Protein AF-A0A2V7QWR6-F1 (afdb_monomer_lite)

Structure (mmCIF, N/CA/C/O backbone):
data_AF-A0A2V7QWR6-F1
#
_entry.id   AF-A0A2V7QWR6-F1
#
loop_
_atom_site.group_PDB
_atom_site.id
_atom_site.type_symbol
_atom_site.label_atom_id
_atom_site.label_alt_id
_atom_site.label_comp_id
_atom_site.label_asym_id
_atom_site.label_entity_id
_atom_site.label_seq_id
_atom_site.pdbx_PDB_ins_code
_atom_site.Cartn_x
_atom_site.Cartn_y
_atom_site.Cartn_z
_atom_site.occupancy
_atom_site.B_iso_or_equiv
_atom_site.auth_seq_id
_atom_site.auth_comp_id
_atom_site.auth_asym_id
_atom_site.auth_atom_id
_atom_site.pdbx_PDB_model_num
ATOM 1 N N . MET A 1 1 ? 3.714 -19.736 -16.979 1.00 50.81 1 MET A N 1
ATOM 2 C CA . MET A 1 1 ? 4.731 -18.674 -16.943 1.00 50.81 1 MET A CA 1
ATOM 3 C C . MET A 1 1 ? 4.967 -18.335 -15.489 1.00 50.81 1 MET A C 1
ATOM 5 O O . MET A 1 1 ? 4.199 -17.610 -14.872 1.00 50.81 1 MET A O 1
ATOM 9 N N . ASP A 1 2 ? 5.957 -19.004 -14.931 1.00 61.34 2 ASP A N 1
ATOM 10 C CA . ASP A 1 2 ? 6.780 -18.544 -13.826 1.00 61.34 2 ASP A CA 1
ATOM 11 C C . ASP A 1 2 ? 7.058 -17.040 -13.964 1.00 61.34 2 ASP A C 1
ATOM 13 O O . ASP A 1 2 ? 7.614 -16.573 -14.955 1.00 61.34 2 ASP A O 1
ATOM 17 N N . ASN A 1 3 ? 6.581 -16.265 -12.990 1.00 61.19 3 ASN A N 1
ATOM 18 C CA . ASN A 1 3 ? 6.728 -14.814 -12.949 1.00 61.19 3 ASN A CA 1
ATOM 19 C C . ASN A 1 3 ? 8.140 -14.460 -12.462 1.00 61.19 3 ASN A C 1
ATOM 21 O O . ASN A 1 3 ? 8.333 -13.963 -11.352 1.00 61.19 3 ASN A O 1
ATOM 25 N N . VAL A 1 4 ? 9.144 -14.834 -13.254 1.00 67.38 4 VAL A N 1
ATOM 26 C CA . VAL A 1 4 ? 10.550 -14.563 -12.958 1.00 67.38 4 VAL A CA 1
ATOM 27 C C . VAL A 1 4 ? 10.740 -13.045 -12.981 1.00 67.38 4 VAL A C 1
ATOM 29 O O . VAL A 1 4 ? 10.641 -12.420 -14.031 1.00 67.38 4 VAL A O 1
ATOM 32 N N . GLY A 1 5 ? 10.963 -12.453 -11.806 1.00 80.00 5 GLY A N 1
ATOM 33 C CA . GLY A 1 5 ? 11.156 -11.008 -11.634 1.00 80.00 5 GLY A CA 1
ATOM 34 C C . GLY A 1 5 ? 10.105 -10.305 -10.773 1.00 80.00 5 GLY A C 1
ATOM 35 O O . GLY A 1 5 ? 10.333 -9.163 -10.385 1.00 80.00 5 GLY A O 1
ATOM 36 N N . LEU A 1 6 ? 8.997 -10.964 -10.411 1.00 89.31 6 LEU A N 1
ATOM 37 C CA . LEU A 1 6 ? 8.004 -10.386 -9.504 1.00 89.31 6 LEU A CA 1
ATOM 38 C C . LEU A 1 6 ? 8.090 -11.042 -8.125 1.00 89.31 6 LEU A C 1
ATOM 40 O O . LEU A 1 6 ? 7.821 -12.233 -7.975 1.00 89.31 6 LEU A O 1
ATOM 44 N N . PHE A 1 7 ? 8.427 -10.255 -7.107 1.00 93.38 7 PHE A N 1
ATOM 45 C CA . PHE A 1 7 ? 8.453 -10.725 -5.727 1.00 93.38 7 PHE A CA 1
ATOM 46 C C . PHE A 1 7 ? 7.227 -10.211 -4.971 1.00 93.38 7 PHE A C 1
ATOM 48 O O . PHE A 1 7 ? 6.949 -9.011 -4.950 1.00 93.38 7 PHE A O 1
ATOM 55 N N . ARG A 1 8 ? 6.482 -11.131 -4.352 1.00 94.81 8 ARG A N 1
ATOM 56 C CA . ARG A 1 8 ? 5.340 -10.815 -3.492 1.00 94.81 8 ARG A CA 1
ATOM 57 C C . ARG A 1 8 ? 5.561 -11.389 -2.106 1.00 94.81 8 ARG A C 1
ATOM 59 O O . ARG A 1 8 ? 6.102 -12.482 -1.966 1.00 94.81 8 ARG A O 1
ATOM 66 N N . THR A 1 9 ? 5.110 -10.663 -1.096 1.00 96.12 9 THR A N 1
ATOM 67 C CA . THR A 1 9 ? 5.146 -11.119 0.293 1.00 96.12 9 THR A CA 1
ATOM 68 C C . THR A 1 9 ? 3.918 -10.635 1.058 1.00 96.12 9 THR A C 1
ATOM 70 O O . THR A 1 9 ? 3.167 -9.781 0.587 1.00 96.12 9 THR A O 1
ATOM 73 N N . THR A 1 10 ? 3.705 -11.192 2.246 1.00 97.19 10 THR A N 1
ATOM 74 C CA . THR A 1 10 ? 2.731 -10.656 3.199 1.00 97.19 10 THR A CA 1
ATOM 75 C C . THR A 1 10 ? 3.405 -9.583 4.044 1.00 97.19 10 THR A C 1
ATOM 77 O O . THR A 1 10 ? 4.508 -9.799 4.546 1.00 97.19 10 THR A O 1
ATOM 80 N N . ILE A 1 11 ? 2.737 -8.445 4.223 1.00 95.38 11 ILE A N 1
ATOM 81 C CA . ILE A 1 11 ? 3.129 -7.427 5.205 1.00 95.38 11 ILE A CA 1
ATOM 82 C C . ILE A 1 11 ? 2.035 -7.268 6.254 1.00 95.38 11 ILE A C 1
ATOM 84 O O . ILE A 1 11 ? 0.866 -7.533 5.981 1.00 95.38 11 ILE A O 1
ATOM 88 N N . GLU A 1 12 ? 2.398 -6.786 7.436 1.00 95.00 12 GLU A N 1
ATOM 89 C CA . GLU A 1 12 ? 1.439 -6.354 8.448 1.00 95.00 12 GLU A CA 1
ATOM 90 C C . GLU A 1 12 ? 1.594 -4.857 8.682 1.00 95.00 12 GLU A C 1
ATOM 92 O O . GLU A 1 12 ? 2.705 -4.346 8.829 1.00 95.00 12 GLU A O 1
ATOM 97 N N . ILE A 1 13 ? 0.472 -4.144 8.716 1.00 92.88 13 ILE A N 1
ATOM 98 C CA . ILE A 1 13 ? 0.443 -2.705 8.976 1.00 92.88 13 ILE A CA 1
ATOM 99 C C . ILE A 1 13 ? -0.507 -2.388 10.124 1.00 92.88 13 ILE A C 1
ATOM 101 O O . ILE A 1 13 ? -1.517 -3.060 10.326 1.00 92.88 13 ILE A O 1
ATOM 105 N N . ARG A 1 14 ? -0.195 -1.339 10.879 1.00 91.62 14 ARG A N 1
ATOM 106 C CA . ARG A 1 14 ? -1.094 -0.757 11.877 1.00 91.62 14 ARG A CA 1
ATOM 107 C C . ARG A 1 14 ? -0.951 0.754 11.869 1.00 91.62 14 ARG A C 1
ATOM 109 O O . ARG A 1 14 ? 0.105 1.281 11.524 1.00 91.62 14 ARG A O 1
ATOM 116 N N . ASN A 1 15 ? -1.990 1.443 12.317 1.00 89.81 15 ASN A N 1
ATOM 117 C CA . ASN A 1 15 ? -1.876 2.854 12.647 1.00 89.81 15 ASN A CA 1
ATOM 118 C C . ASN A 1 15 ? -1.097 2.994 13.963 1.00 89.81 15 ASN A C 1
ATOM 120 O O . ASN A 1 15 ? -1.558 2.506 14.988 1.00 89.81 15 ASN A O 1
ATOM 124 N 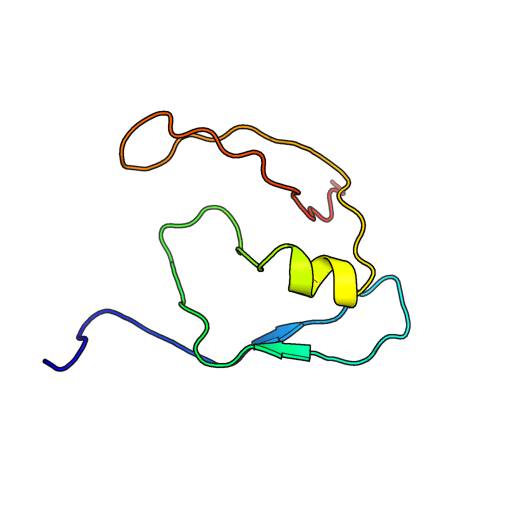N . TRP A 1 16 ? 0.078 3.626 13.936 1.00 85.00 16 TRP A N 1
ATOM 125 C CA . TRP A 1 16 ? 0.920 3.798 15.127 1.00 85.00 16 TRP A CA 1
ATOM 126 C C . TRP A 1 16 ? 0.316 4.760 16.160 1.00 85.00 16 TRP A C 1
ATOM 128 O O . TRP A 1 16 ? 0.501 4.570 17.360 1.00 85.00 16 TRP A O 1
ATOM 138 N N . GLU A 1 17 ? -0.432 5.773 15.718 1.00 86.69 17 GLU A N 1
ATOM 139 C CA . GLU A 1 17 ? -1.040 6.777 16.604 1.00 86.69 17 GLU A CA 1
ATOM 140 C C . GLU A 1 17 ? -2.239 6.225 17.388 1.00 86.69 17 GLU A C 1
ATOM 142 O O . GLU A 1 17 ? -2.723 6.854 18.330 1.00 86.69 17 GLU A O 1
ATOM 147 N N . ARG A 1 18 ? -2.740 5.045 17.007 1.00 80.81 18 ARG A N 1
ATOM 148 C CA . ARG A 1 18 ? -3.886 4.390 17.638 1.00 80.81 18 ARG A CA 1
ATOM 149 C C . ARG A 1 18 ? -3.466 3.033 18.187 1.00 80.81 18 ARG A C 1
ATOM 151 O O . ARG A 1 18 ? -2.704 2.307 17.564 1.00 80.81 18 ARG A O 1
ATOM 158 N N . GLN A 1 19 ? -4.031 2.627 19.321 1.00 73.50 19 GLN A N 1
ATOM 159 C CA . GLN A 1 19 ? -3.850 1.268 19.856 1.00 73.50 19 GLN A CA 1
ATOM 160 C C . GLN A 1 19 ? -4.7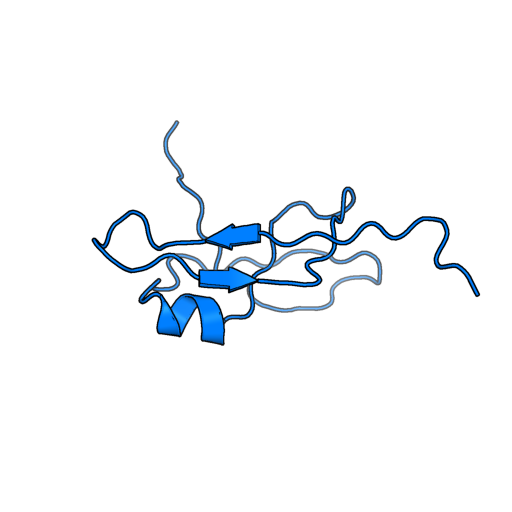20 0.246 19.090 1.00 73.50 19 GLN A C 1
ATOM 162 O O . GLN A 1 19 ? -5.518 -0.477 19.679 1.00 73.50 19 GLN A O 1
ATOM 167 N N . GLY A 1 20 ? -4.625 0.248 17.756 1.00 80.00 20 GLY A N 1
ATOM 168 C CA . GLY A 1 20 ? -5.401 -0.606 16.855 1.00 80.00 20 GLY A CA 1
ATOM 169 C C . GLY A 1 20 ? -4.735 -1.953 16.564 1.00 80.00 20 GLY A C 1
ATOM 170 O O . GLY A 1 20 ? -3.553 -2.164 16.840 1.00 80.00 20 GLY A O 1
ATOM 171 N N . SER A 1 21 ? -5.502 -2.868 15.973 1.00 85.00 21 SER A N 1
ATOM 172 C CA . SER A 1 21 ? -5.009 -4.174 15.532 1.00 85.00 21 SER A CA 1
ATOM 173 C C . SER A 1 21 ? -4.111 -4.065 14.299 1.00 85.00 21 SER A C 1
ATOM 175 O O . SER A 1 21 ? -4.324 -3.217 13.431 1.00 85.00 21 SER A O 1
ATOM 177 N N . TRP A 1 22 ? -3.153 -4.984 14.189 1.00 91.44 22 TRP A N 1
ATOM 178 C CA . TRP A 1 22 ? -2.428 -5.223 12.946 1.00 91.44 22 TRP A CA 1
ATOM 179 C C . TRP A 1 22 ? -3.370 -5.746 11.860 1.00 91.44 22 TRP A C 1
ATOM 181 O O . TRP A 1 22 ? -4.292 -6.519 12.129 1.00 91.44 22 TRP A O 1
ATOM 191 N N . ARG A 1 23 ? -3.127 -5.322 10.622 1.00 92.50 23 ARG A N 1
ATOM 192 C CA . ARG A 1 23 ? -3.811 -5.795 9.423 1.00 92.50 23 ARG A CA 1
ATOM 193 C C . ARG A 1 23 ? -2.788 -6.438 8.499 1.00 92.50 23 ARG A C 1
ATOM 195 O O . ARG A 1 23 ? -1.878 -5.759 8.029 1.00 92.50 23 ARG A O 1
ATOM 202 N N . ALA A 1 24 ? -2.967 -7.726 8.224 1.00 96.06 24 ALA A N 1
ATOM 203 C CA . ALA A 1 24 ? -2.179 -8.439 7.231 1.00 96.06 24 ALA A CA 1
ATOM 204 C C . ALA A 1 24 ? -2.647 -8.091 5.809 1.00 96.06 24 ALA A C 1
ATOM 206 O O . ALA A 1 24 ? -3.850 -8.044 5.534 1.00 96.06 24 ALA A O 1
ATOM 207 N N . LEU A 1 25 ? -1.688 -7.868 4.915 1.00 95.62 25 LEU A N 1
ATOM 208 C CA . LEU A 1 25 ? -1.875 -7.637 3.487 1.00 95.62 25 LEU A CA 1
ATOM 209 C C . LEU A 1 25 ? -1.084 -8.706 2.718 1.00 95.62 25 LEU A C 1
ATOM 211 O O . LEU A 1 25 ? 0.120 -8.534 2.489 1.00 95.62 25 LEU A O 1
ATOM 215 N N . PRO A 1 26 ? -1.722 -9.839 2.373 1.00 96.25 26 PRO A N 1
ATOM 216 C CA . PRO A 1 26 ? -1.082 -10.882 1.583 1.00 96.25 26 PRO A CA 1
ATOM 217 C C . PRO A 1 26 ? -0.853 -10.413 0.143 1.00 96.25 26 PRO A C 1
ATOM 219 O O . PRO A 1 26 ? -1.431 -9.422 -0.303 1.00 96.25 26 PRO A O 1
ATOM 222 N N . ASP A 1 27 ? 0.000 -11.138 -0.580 1.00 95.12 27 ASP A N 1
ATOM 223 C CA . ASP A 1 27 ? 0.282 -10.908 -2.002 1.00 95.12 27 ASP A CA 1
ATOM 224 C C . ASP A 1 27 ? 0.724 -9.476 -2.346 1.00 95.12 27 ASP A C 1
ATOM 226 O O . ASP A 1 27 ? 0.551 -9.009 -3.475 1.00 95.12 27 ASP A O 1
ATOM 230 N N . THR A 1 28 ? 1.339 -8.772 -1.396 1.00 95.12 28 THR A N 1
ATOM 231 C CA . THR A 1 28 ? 1.846 -7.413 -1.596 1.00 95.12 28 THR A CA 1
ATOM 232 C C . THR A 1 28 ? 3.068 -7.454 -2.504 1.00 95.12 28 THR A C 1
ATOM 234 O O . THR A 1 28 ? 4.011 -8.202 -2.253 1.00 95.12 28 THR A O 1
ATOM 237 N N . LEU A 1 29 ? 3.051 -6.653 -3.571 1.00 94.50 29 LEU A N 1
ATOM 238 C CA . LEU A 1 29 ? 4.172 -6.518 -4.497 1.00 94.50 29 LEU A CA 1
ATOM 239 C C . LEU A 1 29 ? 5.326 -5.764 -3.834 1.00 94.50 29 LEU A C 1
ATOM 241 O O . LEU A 1 29 ? 5.122 -4.687 -3.277 1.00 94.50 29 LEU A O 1
ATOM 245 N N . VAL A 1 30 ? 6.539 -6.295 -3.962 1.00 92.69 30 VAL A N 1
ATOM 246 C CA . VAL A 1 30 ? 7.753 -5.514 -3.726 1.00 92.69 30 VAL A CA 1
ATOM 247 C C . VAL A 1 30 ? 8.137 -4.826 -5.026 1.00 92.69 30 VAL A C 1
ATOM 249 O O . VAL A 1 30 ? 8.467 -5.481 -6.012 1.00 92.69 30 VAL A O 1
ATOM 252 N N . ASP A 1 31 ? 8.075 -3.499 -5.006 1.00 88.06 31 ASP A N 1
ATOM 253 C CA . ASP A 1 31 ? 8.401 -2.636 -6.135 1.00 88.06 31 ASP A CA 1
ATOM 254 C C . ASP A 1 31 ? 9.581 -1.734 -5.763 1.00 88.06 31 ASP A C 1
ATOM 256 O O . ASP A 1 31 ? 9.429 -0.747 -5.044 1.00 88.06 31 ASP A O 1
ATOM 260 N N . THR A 1 32 ? 10.776 -2.083 -6.244 1.00 87.75 32 THR A N 1
ATOM 261 C CA . THR A 1 32 ? 11.992 -1.287 -6.018 1.00 87.75 32 THR A CA 1
ATOM 262 C C . THR A 1 32 ? 12.041 -0.016 -6.869 1.00 87.75 32 THR A C 1
ATOM 264 O O . THR A 1 32 ? 12.942 0.796 -6.677 1.00 87.75 32 THR A O 1
ATOM 267 N N . GLY A 1 33 ? 11.130 0.144 -7.834 1.00 85.62 33 GLY A N 1
ATOM 268 C CA . GLY A 1 33 ? 11.024 1.330 -8.684 1.00 85.62 33 GLY A CA 1
ATOM 269 C C . GLY A 1 33 ? 10.094 2.411 -8.1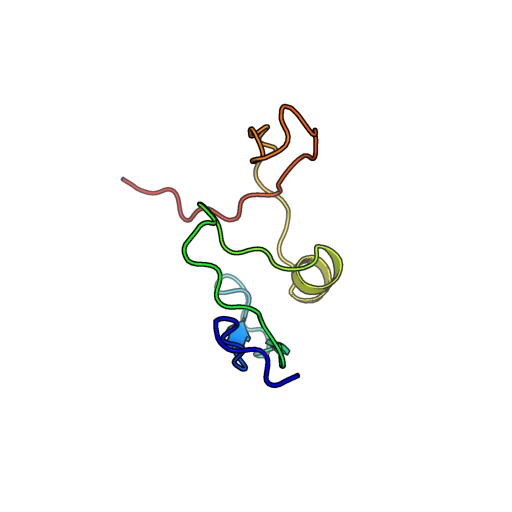28 1.00 85.62 33 GLY A C 1
ATOM 270 O O . GLY A 1 33 ? 10.073 3.517 -8.666 1.00 85.62 33 GLY A O 1
ATOM 271 N N . SER A 1 34 ? 9.335 2.125 -7.066 1.00 83.06 34 SER A N 1
ATOM 272 C CA . SER A 1 34 ? 8.418 3.090 -6.456 1.00 83.06 34 SER A CA 1
ATOM 273 C C . SER A 1 34 ? 9.107 3.956 -5.399 1.00 83.06 34 SER A C 1
ATOM 275 O O . SER A 1 34 ? 9.776 3.454 -4.500 1.00 83.06 34 SER A O 1
ATOM 277 N N . GLU A 1 35 ? 8.874 5.269 -5.456 1.00 82.75 35 GLU A N 1
ATOM 278 C CA . GLU A 1 35 ? 9.343 6.228 -4.441 1.00 82.75 35 GLU A CA 1
ATOM 279 C C . GLU A 1 35 ? 8.614 6.063 -3.092 1.00 82.75 35 GLU A C 1
ATOM 281 O O . GLU A 1 35 ? 9.154 6.394 -2.038 1.00 82.75 35 GLU A O 1
ATOM 286 N N . TYR A 1 36 ? 7.388 5.530 -3.115 1.00 84.94 36 TYR A N 1
ATOM 287 C CA . TYR A 1 36 ? 6.541 5.362 -1.933 1.00 84.94 36 TYR A CA 1
ATOM 288 C C . TYR A 1 36 ? 5.980 3.945 -1.807 1.00 84.94 36 TYR A C 1
ATOM 290 O O . TYR A 1 36 ? 5.802 3.226 -2.791 1.00 84.94 36 TYR A O 1
ATOM 298 N N . THR A 1 37 ? 5.595 3.581 -0.583 1.00 87.69 37 THR A N 1
ATOM 299 C CA . THR A 1 37 ? 4.746 2.414 -0.327 1.00 87.69 37 THR A CA 1
ATOM 300 C C . THR A 1 37 ? 3.288 2.762 -0.608 1.00 87.69 37 THR A C 1
ATOM 302 O O . THR A 1 37 ? 2.743 3.712 -0.043 1.00 87.69 37 THR A O 1
ATOM 305 N N . TRP A 1 38 ? 2.633 1.960 -1.443 1.00 88.00 38 TRP A N 1
ATOM 306 C CA . TRP A 1 38 ? 1.246 2.172 -1.845 1.00 88.00 38 TRP A CA 1
ATOM 307 C C . TRP A 1 38 ? 0.309 1.211 -1.125 1.00 88.00 38 TRP A C 1
ATOM 309 O O . TRP A 1 38 ? 0.342 0.007 -1.359 1.00 88.00 38 TRP A O 1
ATOM 319 N N . ILE A 1 39 ? -0.563 1.757 -0.278 1.00 90.62 39 ILE A N 1
ATOM 320 C CA . ILE A 1 39 ? -1.632 1.008 0.389 1.00 90.62 39 ILE A CA 1
ATOM 321 C C . ILE A 1 39 ? -2.983 1.505 -0.143 1.00 90.62 39 ILE A C 1
ATOM 323 O O . ILE A 1 39 ? -3.170 2.721 -0.271 1.00 90.62 39 ILE A O 1
ATOM 327 N N . PRO A 1 40 ? -3.947 0.614 -0.448 1.00 90.25 40 PRO A N 1
ATOM 328 C CA . PRO A 1 40 ? -5.284 1.031 -0.853 1.00 90.25 40 PRO A CA 1
ATOM 329 C C . PRO A 1 40 ? -5.913 1.981 0.172 1.00 90.25 40 PRO A C 1
ATOM 331 O O . PRO A 1 40 ? -5.892 1.713 1.372 1.00 90.25 40 PRO A O 1
ATOM 334 N N . ARG A 1 41 ? -6.520 3.077 -0.304 1.00 87.31 41 ARG A N 1
ATOM 335 C CA . ARG A 1 41 ? -7.142 4.101 0.557 1.00 87.31 41 ARG A CA 1
ATOM 336 C C . ARG A 1 41 ? -8.101 3.495 1.580 1.00 87.31 41 ARG A C 1
ATOM 338 O O . ARG A 1 41 ? -8.009 3.834 2.750 1.00 87.31 41 ARG A O 1
ATOM 345 N N . GLN A 1 42 ? -8.963 2.582 1.139 1.00 90.62 42 GLN A N 1
ATOM 346 C CA . GLN A 1 42 ? -9.942 1.930 2.005 1.00 90.62 42 GLN A CA 1
ATOM 347 C C . GLN A 1 42 ? -9.274 1.231 3.201 1.00 90.62 42 GLN A C 1
ATOM 349 O O . GLN A 1 42 ? -9.741 1.364 4.324 1.00 90.62 42 GLN A O 1
ATOM 354 N N . VAL A 1 43 ? -8.140 0.553 2.989 1.00 91.19 43 VAL A N 1
ATOM 355 C CA . VAL A 1 43 ? -7.392 -0.112 4.070 1.00 91.19 43 VAL A CA 1
ATOM 356 C C . VAL A 1 43 ? -6.868 0.913 5.080 1.00 91.19 43 VAL A C 1
ATOM 358 O O . VAL A 1 43 ? -6.930 0.687 6.286 1.00 91.19 43 VAL A O 1
ATOM 361 N N . LEU A 1 44 ? -6.365 2.054 4.604 1.00 89.94 44 LEU A N 1
ATOM 362 C CA . LEU A 1 44 ? -5.888 3.133 5.472 1.00 89.94 44 LEU A CA 1
ATOM 363 C C . LEU A 1 44 ? -7.036 3.775 6.268 1.00 89.94 44 LEU A C 1
ATOM 365 O O . LEU A 1 44 ? -6.878 4.035 7.460 1.00 89.94 44 LEU A O 1
ATOM 369 N N . GLU A 1 45 ? -8.192 3.983 5.638 1.00 89.25 45 GLU A N 1
ATOM 370 C CA . GLU A 1 45 ? -9.397 4.521 6.282 1.00 89.25 45 GLU A CA 1
ATOM 371 C C . GLU A 1 45 ? -9.951 3.565 7.349 1.00 89.25 45 GLU A C 1
ATOM 373 O O . GLU A 1 45 ? -10.279 4.007 8.450 1.00 89.25 45 GLU A O 1
ATOM 378 N N . GLU A 1 46 ? -9.970 2.257 7.079 1.00 90.50 46 GLU A N 1
ATOM 379 C CA . GLU A 1 46 ? -10.343 1.216 8.050 1.00 90.50 46 GLU A CA 1
ATOM 380 C C . GLU A 1 46 ? -9.388 1.179 9.257 1.00 90.50 46 GLU A C 1
ATOM 382 O O . GLU A 1 46 ? -9.819 0.973 10.392 1.00 90.50 46 GLU A O 1
ATOM 387 N N . LEU A 1 47 ? -8.097 1.458 9.045 1.00 90.62 47 LEU A N 1
ATOM 388 C CA . LEU A 1 47 ? -7.101 1.637 10.113 1.00 90.62 47 LEU A CA 1
ATOM 389 C C . LEU A 1 47 ? -7.193 3.012 10.803 1.00 90.62 47 LEU A C 1
ATOM 391 O O . LEU A 1 47 ? -6.413 3.325 11.711 1.00 90.62 47 LEU A O 1
ATOM 395 N N . GLY A 1 48 ? -8.138 3.855 10.387 1.00 90.75 48 GLY A N 1
ATOM 396 C CA . GLY A 1 48 ? -8.361 5.180 10.949 1.00 90.75 48 GLY A CA 1
ATOM 397 C C . GLY A 1 48 ? -7.257 6.184 10.626 1.00 90.75 48 GLY A C 1
ATOM 398 O O . GLY A 1 48 ? -7.090 7.155 11.367 1.00 90.75 48 GLY A O 1
ATOM 399 N N . VAL A 1 49 ? -6.479 5.940 9.573 1.00 87.94 49 VAL A N 1
ATOM 400 C CA . VAL A 1 49 ? -5.469 6.880 9.089 1.00 87.94 49 VAL A CA 1
ATOM 401 C C . VAL A 1 49 ? -6.157 7.983 8.293 1.00 87.94 49 VAL A C 1
ATOM 403 O O . VAL A 1 49 ? -6.919 7.722 7.364 1.00 87.94 49 VAL A O 1
ATOM 406 N N . ILE A 1 50 ? -5.875 9.232 8.657 1.00 85.31 50 ILE A N 1
ATOM 407 C CA . ILE A 1 50 ? -6.462 10.409 8.017 1.00 85.31 50 ILE A CA 1
ATOM 408 C C . ILE A 1 50 ? -5.449 10.973 7.009 1.00 85.31 50 ILE A C 1
ATOM 410 O O . ILE A 1 50 ? -4.302 11.217 7.385 1.00 85.31 50 ILE A O 1
ATOM 414 N N . PRO A 1 51 ? -5.835 11.213 5.741 1.00 82.75 51 PRO A N 1
ATOM 415 C CA . PRO A 1 51 ? -4.970 11.869 4.764 1.00 82.75 51 PRO A CA 1
ATOM 416 C C . PRO A 1 51 ? -4.465 13.233 5.253 1.00 82.75 51 PRO A C 1
ATOM 418 O O . PRO A 1 51 ? -5.263 14.147 5.451 1.00 82.75 51 PRO A O 1
ATOM 421 N N . GLN A 1 52 ? -3.146 13.396 5.393 1.00 81.94 52 GLN A N 1
ATOM 422 C CA . GLN A 1 52 ? -2.552 14.657 5.865 1.00 81.94 52 GLN A CA 1
ATOM 423 C C . GLN A 1 52 ? -2.149 15.605 4.727 1.00 81.94 52 GLN A C 1
ATOM 425 O O . GLN A 1 52 ? -2.273 16.822 4.850 1.00 81.94 52 GLN A O 1
ATOM 430 N N . ARG A 1 53 ? -1.680 15.068 3.594 1.00 79.81 53 ARG A N 1
ATOM 431 C CA . ARG A 1 53 ? -1.203 15.860 2.452 1.00 79.81 53 ARG A CA 1
ATOM 432 C C . ARG A 1 53 ? -1.631 15.244 1.132 1.00 79.81 53 ARG A C 1
ATOM 434 O O . ARG A 1 53 ? -1.662 14.029 0.992 1.00 79.81 53 ARG A O 1
ATOM 441 N N . LYS A 1 54 ? -1.901 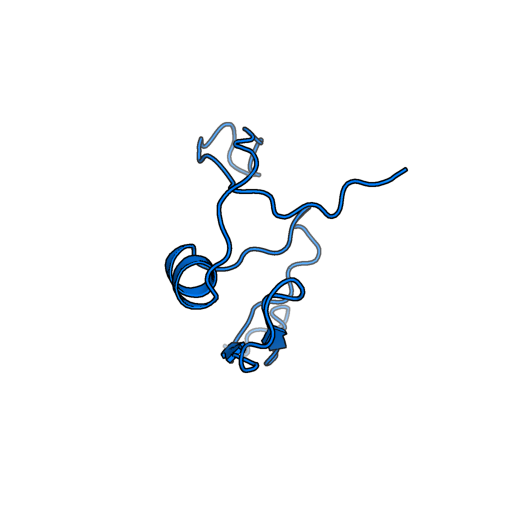16.109 0.155 1.00 80.94 54 LYS A N 1
ATOM 442 C CA . LYS A 1 54 ? -2.138 15.768 -1.249 1.00 80.94 54 LYS A CA 1
ATOM 443 C C . LYS A 1 54 ? -0.922 16.185 -2.079 1.00 80.94 54 LYS A C 1
ATOM 445 O O . LYS A 1 54 ? -0.567 17.361 -2.063 1.00 80.94 54 LYS A O 1
ATOM 450 N N . GLN A 1 55 ? -0.290 15.250 -2.787 1.00 78.12 55 GLN A N 1
ATOM 451 C CA . GLN A 1 55 ? 0.887 15.525 -3.628 1.00 78.12 55 GLN A CA 1
ATOM 452 C C . GLN A 1 55 ? 0.684 14.992 -5.053 1.00 78.12 55 GLN A C 1
ATOM 454 O O . GLN A 1 55 ? 0.143 13.902 -5.238 1.00 78.12 55 GLN A O 1
ATOM 459 N N . ARG A 1 56 ? 1.108 15.782 -6.050 1.00 75.88 56 ARG A N 1
ATOM 460 C CA . ARG A 1 56 ? 1.210 15.360 -7.457 1.00 75.88 56 ARG A CA 1
ATOM 461 C C . ARG A 1 56 ? 2.590 14.757 -7.711 1.00 75.88 56 ARG A C 1
ATOM 463 O O . ARG A 1 56 ? 3.573 15.262 -7.170 1.00 75.88 56 ARG A O 1
ATOM 470 N N . PHE A 1 57 ? 2.652 13.742 -8.559 1.00 71.19 57 PHE A N 1
ATOM 471 C CA . PHE A 1 57 ? 3.882 13.060 -8.952 1.00 71.19 57 PHE A CA 1
ATOM 472 C C . PHE A 1 57 ? 3.805 12.667 -10.433 1.00 71.19 57 PHE A C 1
ATOM 474 O O . PHE A 1 57 ? 2.735 12.741 -11.042 1.00 71.19 57 PHE A O 1
ATOM 481 N N . ILE A 1 58 ? 4.951 12.322 -11.013 1.00 75.12 58 ILE A N 1
ATOM 482 C CA . ILE A 1 58 ? 5.080 11.888 -12.407 1.00 75.12 58 ILE A CA 1
ATOM 483 C C . ILE A 1 58 ? 5.208 10.365 -12.392 1.00 75.12 58 ILE A C 1
ATOM 485 O O . ILE A 1 58 ? 5.979 9.833 -11.597 1.00 75.12 58 ILE A O 1
ATOM 489 N N . VAL A 1 59 ? 4.457 9.671 -13.248 1.00 73.75 59 VAL A N 1
ATOM 490 C CA . VAL A 1 59 ? 4.594 8.218 -13.427 1.00 73.75 59 VAL A CA 1
ATOM 491 C C . VAL A 1 59 ? 5.429 7.908 -14.664 1.00 73.75 59 VAL A C 1
ATOM 493 O O . VAL A 1 59 ? 5.653 8.778 -15.506 1.00 73.75 59 VAL A O 1
ATOM 496 N N . ALA A 1 60 ? 5.875 6.656 -14.779 1.00 71.81 60 ALA A N 1
ATOM 497 C CA . ALA A 1 60 ? 6.712 6.192 -15.885 1.00 71.81 60 ALA A CA 1
ATOM 498 C C . ALA A 1 60 ? 6.109 6.490 -17.274 1.00 71.81 60 ALA A C 1
ATOM 500 O O . ALA A 1 60 ? 6.841 6.860 -18.187 1.00 71.81 60 ALA A O 1
ATOM 501 N N . ASP A 1 61 ? 4.781 6.423 -17.406 1.00 72.50 61 ASP A N 1
ATOM 502 C CA . ASP A 1 61 ? 4.066 6.649 -18.671 1.00 72.50 61 ASP A CA 1
ATOM 503 C C . ASP A 1 61 ? 3.717 8.133 -18.945 1.00 72.50 61 ASP A C 1
ATOM 505 O O . ASP A 1 61 ? 2.941 8.438 -19.851 1.00 72.50 61 ASP A O 1
ATOM 509 N N . GLY A 1 62 ? 4.271 9.084 -18.179 1.00 65.88 62 GLY A N 1
ATOM 510 C CA . GLY A 1 62 ? 4.010 10.525 -18.313 1.00 65.88 62 GLY A CA 1
ATOM 511 C C . GLY A 1 62 ? 3.186 11.106 -17.152 1.00 65.88 62 GLY A C 1
ATOM 512 O O . GLY A 1 62 ? 3.061 10.478 -16.101 1.00 65.88 62 GLY A O 1
ATOM 513 N N . PRO A 1 63 ? 2.634 12.332 -17.259 1.00 56.38 63 PRO A N 1
ATOM 514 C CA . PRO A 1 63 ? 1.866 12.942 -16.176 1.00 56.38 63 PRO A CA 1
ATOM 515 C C . PRO A 1 63 ? 0.475 12.298 -16.069 1.00 56.38 63 PRO A C 1
ATOM 517 O O . PRO A 1 63 ? -0.532 12.892 -16.447 1.00 56.38 63 PRO A O 1
ATOM 520 N N . ALA A 1 64 ? 0.392 11.080 -15.538 1.00 54.31 64 ALA A N 1
ATOM 521 C CA . ALA A 1 64 ? -0.872 10.547 -15.052 1.00 54.31 64 ALA A CA 1
ATOM 522 C C . ALA A 1 64 ? -1.120 11.147 -13.664 1.00 54.31 64 ALA A C 1
ATOM 524 O O . ALA A 1 64 ? -0.408 10.846 -12.710 1.00 54.31 64 ALA A O 1
ATOM 525 N N . GLY A 1 65 ? -2.100 12.038 -13.536 1.00 59.91 65 GLY A N 1
ATOM 526 C CA . GLY A 1 65 ? -2.519 12.523 -12.225 1.00 59.91 65 GLY A CA 1
ATOM 527 C C . GLY A 1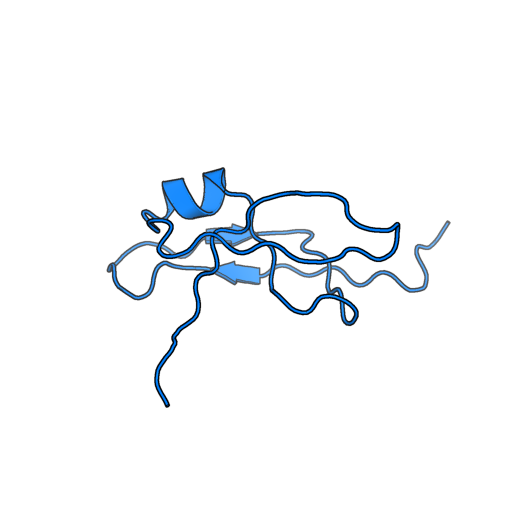 65 ? -3.257 11.427 -11.452 1.00 59.91 65 GLY A C 1
ATOM 528 O O . GLY A 1 65 ? -4.330 11.000 -11.876 1.00 59.91 65 GLY A O 1
ATOM 529 N N . PRO A 1 66 ? -2.742 11.035 -10.279 1.00 55.81 66 PRO A N 1
ATOM 530 C CA . PRO A 1 66 ? -3.597 10.947 -9.104 1.00 55.81 66 PRO A CA 1
ATOM 531 C C . PRO A 1 66 ? -2.975 11.668 -7.902 1.00 55.81 66 PRO A C 1
ATOM 533 O O . PRO A 1 66 ? -1.788 11.977 -7.838 1.00 55.81 66 PRO A O 1
ATOM 536 N N . VAL A 1 67 ? -3.824 11.979 -6.929 1.00 53.66 67 VAL A N 1
ATOM 537 C CA . VAL A 1 67 ? -3.429 12.618 -5.676 1.00 53.66 67 VAL A CA 1
ATOM 538 C C . VAL A 1 67 ? -3.127 11.539 -4.637 1.00 53.66 67 VAL A C 1
ATOM 540 O O . VAL A 1 67 ? -4.037 10.811 -4.229 1.00 53.66 67 VAL A O 1
ATOM 543 N N . ILE A 1 68 ? -1.878 11.467 -4.173 1.00 56.38 68 ILE A N 1
ATOM 544 C CA . ILE A 1 68 ? -1.480 10.591 -3.059 1.00 56.38 68 ILE A CA 1
ATOM 545 C C . ILE A 1 68 ? -1.840 11.264 -1.737 1.00 56.38 68 ILE A C 1
ATOM 547 O O . ILE A 1 68 ? -1.568 12.452 -1.563 1.00 56.38 68 ILE A O 1
ATOM 551 N N . ALA A 1 69 ? -2.411 10.496 -0.809 1.00 52.06 69 ALA A N 1
ATOM 552 C CA . ALA A 1 69 ? -2.362 10.800 0.615 1.00 52.06 69 ALA A CA 1
ATOM 553 C C . ALA A 1 69 ? -1.040 10.248 1.166 1.00 52.06 69 ALA A C 1
ATOM 555 O O . ALA A 1 69 ? -0.964 9.068 1.492 1.00 52.06 69 ALA A O 1
ATOM 556 N N . ALA A 1 70 ? 0.023 11.053 1.177 1.00 48.88 70 ALA A N 1
ATOM 557 C CA . ALA A 1 70 ? 1.293 10.608 1.745 1.00 48.88 70 ALA A CA 1
ATOM 558 C C . ALA A 1 70 ? 1.176 10.588 3.276 1.00 48.88 70 ALA A C 1
ATOM 560 O O . ALA A 1 70 ? 0.833 11.605 3.881 1.00 48.88 70 ALA A O 1
ATOM 561 N N . ILE A 1 71 ? 1.457 9.438 3.889 1.00 51.31 71 ILE A N 1
ATOM 562 C CA . ILE A 1 71 ? 1.701 9.317 5.329 1.00 51.31 71 ILE A CA 1
ATOM 563 C C . ILE A 1 71 ? 3.219 9.395 5.483 1.00 51.31 71 ILE A C 1
ATOM 565 O O . ILE A 1 71 ? 3.902 8.379 5.552 1.00 51.31 71 ILE A O 1
ATOM 569 N N . SER A 1 72 ? 3.776 10.600 5.396 1.00 44.38 72 SER A N 1
ATOM 570 C CA . SER A 1 72 ? 5.175 10.810 5.763 1.00 44.38 72 SER A CA 1
ATOM 571 C C . SER A 1 72 ? 5.234 11.033 7.267 1.00 44.38 72 SER A C 1
ATOM 573 O O . SER A 1 72 ? 4.588 11.965 7.749 1.00 44.38 72 SER A O 1
ATOM 575 N N . ASP A 1 73 ? 6.046 10.262 7.990 1.00 42.81 73 ASP A N 1
ATOM 576 C CA . ASP A 1 73 ? 6.637 10.798 9.214 1.00 42.81 73 ASP A CA 1
ATOM 577 C C . ASP A 1 73 ? 7.637 11.867 8.767 1.00 42.81 73 ASP A C 1
ATOM 579 O O . ASP A 1 73 ? 8.755 11.583 8.343 1.00 42.81 73 ASP A O 1
ATOM 583 N N . ALA A 1 74 ? 7.161 13.106 8.694 1.00 37.19 74 ALA A N 1
ATOM 584 C CA . ALA A 1 74 ? 8.016 14.246 8.451 1.00 37.19 74 ALA A CA 1
ATOM 585 C C . ALA A 1 74 ? 8.472 14.751 9.811 1.00 37.19 74 ALA A C 1
ATOM 587 O O . ALA A 1 74 ? 7.805 15.604 10.397 1.00 37.19 74 ALA A O 1
ATOM 588 N N . ARG A 1 75 ? 9.628 14.286 10.288 1.00 35.59 75 ARG A N 1
ATOM 589 C CA . ARG A 1 75 ? 10.464 15.146 11.123 1.00 35.59 75 ARG A CA 1
ATOM 590 C C . ARG A 1 75 ? 11.935 15.121 10.687 1.00 35.59 75 ARG A C 1
ATOM 592 O O . ARG A 1 75 ? 12.394 14.079 10.228 1.00 35.59 75 ARG A O 1
ATOM 599 N N . PRO A 1 76 ? 12.598 16.295 10.745 1.00 43.22 76 PRO A N 1
ATOM 600 C CA . PRO A 1 76 ? 14.003 16.485 10.381 1.00 43.22 76 PRO A CA 1
ATOM 601 C C . PRO A 1 76 ? 14.968 15.765 11.325 1.00 43.22 76 PRO A C 1
ATOM 603 O O . PRO A 1 76 ? 14.570 15.482 12.479 1.00 43.22 76 PRO A O 1
#

Secondary structure (DSSP, 8-state):
---TT--EEEEEE--TTTTPPPEEEEEEE--TT-SS----HHHHHHTTPPP--EE---BTTB-----EE-------

Foldseek 3Di:
DPPVPWDWAKDWDADPVDPDDIDIDGRHTDDPPDPDDDDPPVVCVVNVHDQDDWDADADPVGRDDDTDSDPDPDDD

Radius of gyration: 14.6 Å; chains: 1; bounding box: 24×35×38 Å

Sequence (76 aa):
MDNVGLFRTTIEIRNWERQGSWRALPDTLVDTGSEYTWIPRQVLEELGVIPQRKQRFIVADGP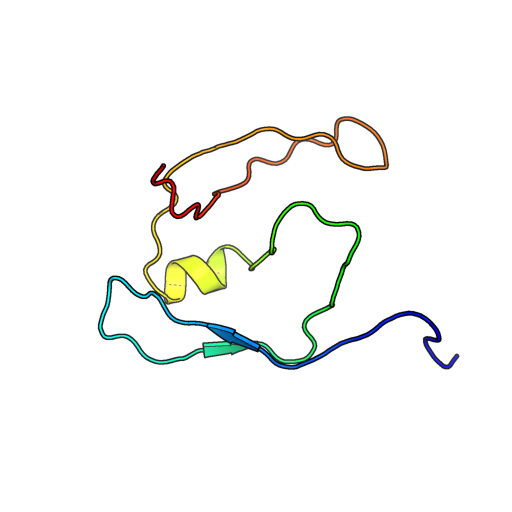AGPVIAAISDARP

pLDDT: mean 78.42, std 16.71, range [35.59, 97.19]